Protein AF-A0A2V7T9T3-F1 (afdb_monomer)

Radius of gyration: 20.64 Å; Cα contacts (8 Å, |Δi|>4): 160; chains: 1; bounding box: 62×49×44 Å

pLDDT: mean 85.06, std 16.55, range [40.81, 98.25]

Solvent-accessible surface area (backbone atoms only — not comparable to full-atom values): 9241 Å² total; per-residue (Å²): 135,79,88,83,78,70,58,79,86,74,56,71,76,80,73,75,74,67,82,78,75,76,46,77,71,87,80,85,79,69,86,93,72,50,52,70,63,53,47,45,52,51,17,63,76,70,68,22,29,33,75,60,85,60,46,58,51,20,43,46,37,42,52,42,69,75,73,50,79,78,40,71,90,71,104,58,66,50,71,61,61,67,58,54,49,50,45,33,63,78,45,44,55,47,66,46,81,52,93,54,30,51,40,33,25,50,69,83,39,81,36,72,69,66,40,68,33,68,76,28,64,76,42,25,64,67,52,56,66,36,67,65,47,44,52,51,51,52,51,55,52,51,61,50,57,74,75,44,96,74,23,60

Nearest PDB structures (foldseek):
  3r8c-assembly1_A  TM=8.550E-01  e=1.375E-07  Mycobacteroides abscessus ATCC 19977
  4die-assembly4_B  TM=8.647E-01  e=1.956E-07  Mycobacteroides abscessus ATCC 19977
  4die-assembly6_D  TM=8.654E-01  e=2.783E-07  Mycobacteroides abscessus ATCC 19977
  4die-assembly3_A  TM=8.639E-01  e=2.624E-07  Mycobacteroides abscessus ATCC 19977
  3w8n-assembly1_A  TM=7.789E-01  e=9.562E-07  Thermus thermophilus HB8

Mean predicted aligned error: 9.25 Å

Structure (mmCIF, N/CA/C/O backbone):
data_AF-A0A2V7T9T3-F1
#
_entry.id   AF-A0A2V7T9T3-F1
#
loop_
_atom_site.group_PDB
_atom_site.id
_atom_site.type_symbol
_atom_site.label_atom_id
_atom_site.label_alt_id
_atom_site.label_comp_id
_atom_site.label_asym_id
_atom_site.label_entity_id
_atom_site.label_seq_id
_atom_site.pdbx_PDB_ins_code
_atom_site.Cartn_x
_atom_site.Cartn_y
_atom_site.Cartn_z
_atom_site.occupancy
_atom_site.B_iso_or_equiv
_atom_site.auth_seq_id
_atom_site.auth_comp_id
_atom_site.auth_asym_id
_atom_site.auth_atom_id
_atom_site.pdbx_PDB_model_num
ATOM 1 N N . MET A 1 1 ? 44.974 -34.122 4.467 1.00 43.38 1 MET A N 1
ATOM 2 C CA . MET A 1 1 ? 45.063 -34.295 2.999 1.00 43.38 1 MET A CA 1
ATOM 3 C C . MET A 1 1 ? 44.679 -32.973 2.354 1.00 43.38 1 MET A C 1
ATOM 5 O O . MET A 1 1 ? 43.668 -32.409 2.744 1.00 43.38 1 MET A O 1
ATOM 9 N N . ARG A 1 2 ? 45.553 -32.416 1.507 1.00 40.81 2 ARG A N 1
ATOM 10 C CA . ARG A 1 2 ? 45.425 -31.058 0.948 1.00 40.81 2 ARG A CA 1
ATOM 11 C C . ARG A 1 2 ? 44.413 -31.045 -0.204 1.00 40.81 2 ARG A C 1
ATOM 13 O O . ARG A 1 2 ? 44.451 -31.937 -1.042 1.00 40.81 2 ARG A O 1
ATOM 20 N N . CYS A 1 3 ? 43.559 -30.023 -0.242 1.00 45.12 3 CYS A N 1
ATOM 21 C CA . CYS A 1 3 ? 42.471 -29.823 -1.214 1.00 45.12 3 CYS A CA 1
ATOM 22 C C . CYS A 1 3 ? 42.942 -29.538 -2.663 1.00 45.12 3 CYS A C 1
ATOM 24 O O . CYS A 1 3 ? 42.121 -29.288 -3.540 1.00 45.12 3 CYS A O 1
ATOM 26 N N . ASP A 1 4 ? 44.248 -29.588 -2.937 1.00 49.69 4 ASP A N 1
ATOM 27 C CA . ASP A 1 4 ? 44.848 -29.101 -4.188 1.00 49.69 4 ASP A CA 1
ATOM 28 C C . ASP A 1 4 ? 44.964 -30.156 -5.306 1.00 49.69 4 ASP A C 1
ATOM 30 O O . ASP A 1 4 ? 45.609 -29.906 -6.321 1.00 49.69 4 ASP A O 1
ATOM 34 N N . GLN A 1 5 ? 44.337 -31.330 -5.162 1.00 53.44 5 GLN A N 1
ATOM 35 C CA . GLN A 1 5 ? 44.398 -32.414 -6.160 1.00 53.44 5 GLN A CA 1
ATOM 36 C C . GLN A 1 5 ? 43.051 -32.767 -6.816 1.00 53.44 5 GLN A C 1
ATOM 38 O O . GLN A 1 5 ? 42.825 -33.912 -7.197 1.00 53.44 5 GLN A O 1
ATOM 43 N N . LEU A 1 6 ? 42.148 -31.798 -6.990 1.00 54.31 6 LEU A N 1
ATOM 44 C CA . LEU A 1 6 ? 40.956 -31.990 -7.829 1.00 54.31 6 LEU A CA 1
ATOM 45 C C . LEU A 1 6 ? 41.202 -31.507 -9.268 1.00 54.31 6 LEU A C 1
ATOM 47 O O . LEU A 1 6 ? 41.802 -30.453 -9.494 1.00 54.31 6 LEU A O 1
ATOM 51 N N . SER A 1 7 ? 40.740 -32.307 -10.237 1.00 49.88 7 SER A N 1
ATOM 52 C CA . SER A 1 7 ? 40.976 -32.115 -11.674 1.00 49.88 7 SER A CA 1
ATOM 53 C C . SER A 1 7 ? 40.420 -30.776 -12.199 1.00 49.88 7 SER A C 1
ATOM 55 O O . SER A 1 7 ? 39.422 -30.273 -11.673 1.00 49.88 7 SER A O 1
ATOM 57 N N . PRO A 1 8 ? 40.999 -30.196 -13.272 1.00 55.25 8 PRO A N 1
ATOM 58 C CA . PRO A 1 8 ? 40.511 -28.948 -13.872 1.00 55.25 8 PRO A CA 1
ATOM 59 C C . PRO A 1 8 ? 39.057 -29.030 -14.358 1.00 55.25 8 PRO A C 1
ATOM 61 O O . PRO A 1 8 ? 38.377 -28.014 -14.427 1.00 55.25 8 PRO A O 1
ATOM 64 N N . VAL A 1 9 ? 38.572 -30.242 -14.650 1.00 58.31 9 VAL A N 1
ATOM 65 C CA . VAL A 1 9 ? 37.207 -30.524 -15.121 1.00 58.31 9 VAL A CA 1
ATOM 66 C C . VAL A 1 9 ? 36.169 -30.390 -13.996 1.00 58.31 9 VAL A C 1
ATOM 68 O O . VAL A 1 9 ? 35.006 -30.109 -14.261 1.00 58.31 9 VAL A O 1
ATOM 71 N N . LEU A 1 10 ? 36.583 -30.539 -12.731 1.00 50.88 10 LEU A N 1
ATOM 72 C CA . LEU A 1 10 ? 35.714 -30.398 -11.554 1.00 50.88 10 LEU A CA 1
ATOM 73 C C . LEU A 1 10 ? 35.723 -28.984 -10.956 1.00 50.88 10 LEU A C 1
ATOM 75 O O . LEU A 1 10 ? 34.971 -28.699 -10.021 1.00 50.88 10 LEU A O 1
ATOM 79 N N . ARG A 1 11 ? 36.538 -28.070 -11.496 1.00 53.25 11 ARG A N 1
ATOM 80 C CA . ARG A 1 11 ? 36.453 -26.651 -11.151 1.00 53.25 11 ARG A CA 1
ATOM 81 C C . ARG A 1 11 ? 35.256 -26.071 -11.894 1.00 53.25 11 ARG A C 1
ATOM 83 O O . ARG A 1 11 ? 35.367 -25.710 -13.062 1.00 53.25 11 ARG A O 1
ATOM 90 N N . ARG A 1 12 ? 34.101 -25.972 -11.223 1.00 44.31 12 ARG A N 1
ATOM 91 C CA . ARG A 1 12 ? 33.019 -25.107 -11.718 1.00 44.31 12 ARG A CA 1
ATOM 92 C C . ARG A 1 12 ? 33.645 -23.732 -11.972 1.00 44.31 12 ARG A C 1
ATOM 94 O O . ARG A 1 12 ? 34.321 -23.235 -11.065 1.00 44.31 12 ARG A O 1
ATOM 101 N N . PRO A 1 13 ? 33.475 -23.124 -13.160 1.00 44.53 13 PRO A N 1
ATOM 102 C CA . PRO A 1 13 ? 33.866 -21.738 -13.329 1.00 44.53 13 PRO A CA 1
ATOM 103 C C . PRO A 1 13 ? 33.181 -20.964 -12.210 1.00 44.53 13 PRO A C 1
ATOM 105 O O . PRO A 1 13 ? 31.980 -21.140 -11.984 1.00 44.53 13 PRO A O 1
ATOM 108 N N . ALA A 1 14 ? 33.955 -20.184 -11.456 1.00 53.53 14 ALA A N 1
ATOM 109 C CA . ALA A 1 14 ? 33.382 -19.231 -10.530 1.00 53.53 14 ALA A CA 1
ATOM 110 C C . ALA A 1 14 ? 32.477 -18.340 -11.377 1.00 53.53 14 ALA A C 1
ATOM 112 O O . ALA A 1 14 ? 32.958 -17.504 -12.141 1.00 53.53 14 ALA A O 1
ATOM 113 N N . THR A 1 15 ? 31.167 -18.572 -11.312 1.00 47.62 15 THR A N 1
ATOM 114 C CA . THR A 1 15 ? 30.192 -17.607 -11.784 1.00 47.62 15 THR A CA 1
ATOM 115 C C . THR A 1 15 ? 30.516 -16.345 -11.014 1.00 47.62 15 THR A C 1
ATOM 117 O O . THR A 1 15 ? 30.283 -16.281 -9.807 1.00 47.62 15 THR A O 1
ATOM 120 N N . HIS A 1 16 ? 31.110 -15.365 -11.693 1.00 51.16 16 HIS A N 1
ATOM 121 C CA . HIS A 1 16 ? 30.978 -13.988 -11.268 1.00 51.16 16 HIS A CA 1
ATOM 122 C C . HIS A 1 16 ? 29.471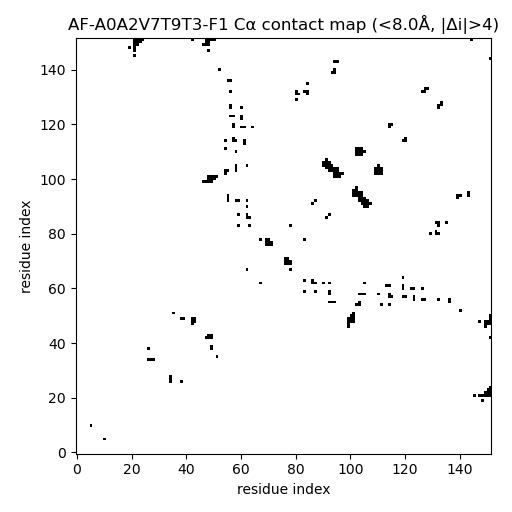 -13.762 -11.211 1.00 51.16 16 HIS A C 1
ATOM 124 O O . HIS A 1 16 ? 28.824 -13.584 -12.243 1.00 51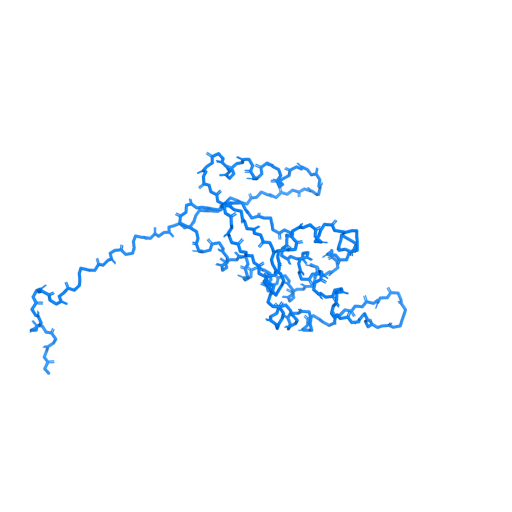.16 16 HIS A O 1
ATOM 130 N N . ALA A 1 17 ? 28.898 -13.851 -10.012 1.00 52.69 17 ALA A N 1
ATOM 131 C CA . ALA A 1 17 ? 27.669 -13.156 -9.715 1.00 52.69 17 ALA A CA 1
ATOM 132 C C . ALA A 1 17 ? 28.030 -11.691 -9.948 1.00 52.69 17 ALA A C 1
ATOM 134 O O . ALA A 1 17 ? 28.627 -11.049 -9.087 1.00 52.69 17 ALA A O 1
ATOM 135 N N . GLY A 1 18 ? 27.835 -11.210 -11.180 1.00 45.47 18 GLY A N 1
ATOM 136 C CA . GLY A 1 18 ? 27.972 -9.796 -11.468 1.00 45.47 18 GLY A CA 1
ATOM 137 C C . GLY A 1 18 ? 27.121 -9.092 -10.428 1.00 45.47 18 GLY A C 1
ATOM 138 O O . GLY A 1 18 ? 25.968 -9.479 -10.253 1.00 45.47 18 GLY A O 1
ATOM 139 N N . ASN A 1 19 ? 27.712 -8.162 -9.677 1.00 52.53 19 ASN A N 1
ATOM 140 C CA . ASN A 1 19 ? 26.976 -7.365 -8.706 1.00 52.53 19 ASN A CA 1
ATOM 141 C C . ASN A 1 19 ? 25.764 -6.778 -9.431 1.00 52.53 19 ASN A C 1
ATOM 143 O O . ASN A 1 19 ? 25.904 -5.845 -10.224 1.00 52.53 19 ASN A O 1
ATOM 147 N N . VAL A 1 20 ? 24.584 -7.359 -9.209 1.00 56.34 20 VAL A N 1
ATOM 148 C CA . VAL A 1 20 ? 23.332 -6.783 -9.678 1.00 56.34 20 VAL A CA 1
ATOM 149 C C . VAL A 1 20 ? 23.109 -5.597 -8.761 1.00 56.34 20 VAL A C 1
ATOM 151 O O . VAL A 1 20 ? 22.563 -5.719 -7.669 1.00 56.34 20 VAL A O 1
ATOM 154 N N . THR A 1 21 ? 23.634 -4.444 -9.161 1.00 68.69 21 THR A N 1
ATOM 155 C CA . THR A 1 21 ? 23.355 -3.194 -8.469 1.00 68.69 21 THR A CA 1
ATOM 156 C C . THR A 1 21 ? 21.897 -2.858 -8.752 1.00 68.69 21 THR A C 1
ATOM 158 O O . THR A 1 21 ? 21.585 -2.308 -9.810 1.00 68.69 21 THR A O 1
ATOM 161 N N . LEU A 1 22 ? 20.999 -3.231 -7.836 1.00 79.38 22 LEU A N 1
ATOM 162 C CA . LEU A 1 22 ? 19.599 -2.824 -7.893 1.00 79.38 22 LEU A CA 1
ATOM 163 C C . LEU A 1 22 ? 19.541 -1.292 -7.966 1.00 79.38 22 LEU A C 1
ATOM 165 O O . LEU A 1 22 ? 20.117 -0.598 -7.127 1.00 79.38 22 LEU A O 1
ATOM 169 N N . ARG A 1 23 ? 18.859 -0.766 -8.984 1.00 89.88 23 ARG A N 1
ATOM 170 C CA . ARG A 1 23 ? 18.622 0.672 -9.150 1.00 89.88 23 ARG A CA 1
ATOM 171 C C . ARG A 1 23 ? 17.188 0.973 -8.741 1.00 89.88 23 ARG A C 1
ATOM 173 O O . ARG A 1 23 ? 16.285 0.295 -9.219 1.00 89.88 23 ARG A O 1
ATOM 180 N N . VAL A 1 24 ? 17.008 1.967 -7.872 1.00 91.12 24 VAL A N 1
ATOM 181 C CA . VAL A 1 24 ? 15.698 2.366 -7.342 1.00 91.12 24 VAL A CA 1
ATOM 182 C C . VAL A 1 24 ? 15.478 3.859 -7.563 1.00 91.12 24 VAL A C 1
ATOM 184 O O . VAL A 1 24 ? 16.333 4.661 -7.183 1.00 91.12 24 VAL A O 1
ATOM 187 N N . ILE A 1 25 ? 14.336 4.236 -8.142 1.00 92.50 25 ILE A N 1
ATOM 188 C CA . ILE A 1 25 ? 13.873 5.630 -8.217 1.00 92.50 25 ILE A CA 1
ATOM 189 C C . ILE A 1 25 ? 12.647 5.801 -7.311 1.00 92.50 25 ILE A C 1
ATOM 191 O O . ILE A 1 25 ? 11.561 5.307 -7.600 1.00 92.50 25 ILE A O 1
ATOM 195 N N . ALA A 1 26 ? 12.803 6.558 -6.223 1.00 92.06 26 ALA A N 1
ATOM 196 C CA . ALA A 1 26 ? 11.687 6.965 -5.370 1.00 92.06 26 ALA A CA 1
ATOM 197 C C . ALA A 1 26 ? 11.069 8.285 -5.870 1.00 92.06 26 ALA A C 1
ATOM 199 O O . ALA A 1 26 ? 11.789 9.231 -6.192 1.00 92.06 26 ALA A O 1
ATOM 200 N N . ILE A 1 27 ? 9.733 8.352 -5.928 1.00 90.88 27 ILE A N 1
ATOM 201 C CA . ILE A 1 27 ? 8.973 9.547 -6.330 1.00 90.88 27 ILE A CA 1
ATOM 202 C C . ILE A 1 27 ? 7.979 9.901 -5.219 1.00 90.88 27 ILE A C 1
ATOM 204 O O . ILE A 1 27 ? 6.911 9.294 -5.109 1.00 90.88 27 ILE A O 1
ATOM 208 N N . ASP A 1 28 ? 8.313 10.926 -4.434 1.00 87.94 28 ASP A N 1
ATOM 209 C CA . ASP A 1 28 ? 7.536 11.387 -3.279 1.00 87.94 28 ASP A CA 1
ATOM 210 C C . ASP A 1 28 ? 6.859 12.747 -3.510 1.00 87.94 28 ASP A C 1
ATOM 212 O O . ASP A 1 28 ? 7.236 13.531 -4.379 1.00 87.94 28 ASP A O 1
ATOM 216 N N . GLY A 1 29 ? 5.800 13.021 -2.744 1.00 85.81 29 GLY A N 1
ATOM 217 C CA . GLY A 1 29 ? 5.009 14.255 -2.835 1.00 85.81 29 GLY A CA 1
ATOM 218 C C . GLY A 1 29 ? 3.561 14.077 -2.352 1.00 85.81 29 GLY A C 1
ATOM 219 O O . GLY A 1 29 ? 3.145 12.957 -2.042 1.00 85.81 29 GLY A O 1
ATOM 220 N N . PRO A 1 30 ? 2.756 15.151 -2.296 1.00 83.12 30 PRO A N 1
ATOM 221 C CA . PRO A 1 30 ? 1.426 15.137 -1.677 1.00 83.12 30 PRO A CA 1
ATOM 222 C C . PRO A 1 30 ? 0.433 14.206 -2.388 1.00 83.12 30 PRO A C 1
ATOM 224 O O . PRO A 1 30 ? 0.633 13.812 -3.539 1.00 83.12 30 PRO A O 1
ATOM 227 N N . ALA A 1 31 ? -0.645 13.813 -1.706 1.00 78.06 31 ALA A N 1
ATOM 228 C CA . ALA A 1 31 ? -1.706 13.010 -2.317 1.00 78.06 31 ALA A CA 1
ATOM 229 C C . ALA A 1 31 ? -2.275 13.699 -3.576 1.00 78.06 31 ALA A C 1
ATOM 231 O O . ALA A 1 31 ? -2.272 14.921 -3.675 1.00 78.06 31 ALA A O 1
ATOM 232 N N . ALA A 1 32 ? -2.729 12.903 -4.550 1.00 77.00 32 ALA A N 1
ATOM 233 C CA . ALA A 1 32 ? -3.300 13.374 -5.820 1.00 77.00 32 ALA A CA 1
ATOM 234 C C . ALA A 1 32 ? -2.387 14.238 -6.726 1.00 77.00 32 ALA A C 1
ATOM 236 O O . ALA A 1 32 ? -2.851 14.740 -7.742 1.00 77.00 32 ALA A O 1
ATOM 237 N N . SER A 1 33 ? -1.077 14.338 -6.463 1.00 87.00 33 SER A N 1
ATOM 238 C CA . SER A 1 33 ? -0.137 15.081 -7.329 1.00 87.00 33 SER A CA 1
ATOM 239 C C . SER A 1 33 ? 0.310 14.345 -8.606 1.00 87.00 33 SER A C 1
ATOM 241 O O . SER A 1 33 ? 1.245 14.776 -9.273 1.00 87.00 33 SER A O 1
ATOM 243 N N . GLY A 1 34 ? -0.304 13.203 -8.939 1.00 87.44 34 GLY A N 1
ATOM 244 C CA . GLY A 1 34 ? 0.014 12.429 -10.150 1.00 87.44 34 GLY A CA 1
ATOM 245 C C . GLY A 1 34 ? 1.227 11.490 -10.060 1.00 87.44 34 GLY A C 1
ATOM 246 O O . GLY A 1 34 ? 1.579 10.872 -11.059 1.00 87.44 34 GLY A O 1
ATOM 247 N N . LYS A 1 35 ? 1.848 11.319 -8.883 1.00 90.31 35 LYS A N 1
ATOM 248 C CA . LYS A 1 35 ? 3.086 10.523 -8.705 1.00 90.31 35 LYS A CA 1
ATOM 249 C C . LYS A 1 35 ? 3.027 9.111 -9.264 1.00 90.31 35 LYS A C 1
ATOM 251 O O . LYS A 1 35 ? 3.939 8.733 -9.978 1.00 90.31 35 LYS A O 1
ATOM 256 N N . SER A 1 36 ? 1.980 8.345 -8.950 1.00 86.88 36 SER A N 1
ATOM 257 C CA 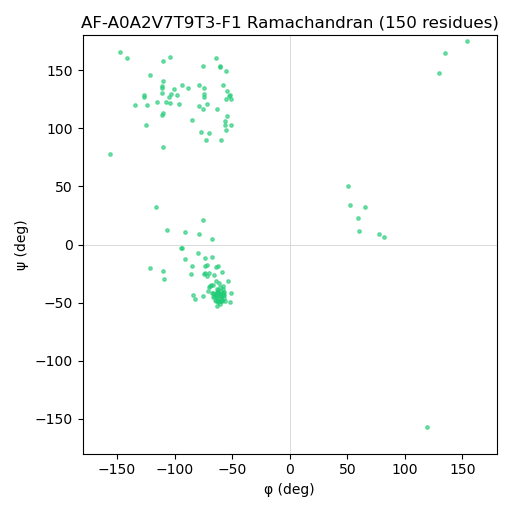. SER A 1 36 ? 1.863 6.960 -9.430 1.00 86.88 36 SER A CA 1
ATOM 258 C C . SER A 1 36 ? 1.777 6.917 -10.959 1.00 86.88 36 SER A C 1
ATOM 260 O O . SER A 1 36 ? 2.481 6.130 -11.585 1.00 86.88 36 SER A O 1
ATOM 262 N N . SER A 1 37 ? 1.026 7.838 -11.572 1.00 90.56 37 SER A N 1
ATOM 263 C CA . SER A 1 37 ? 0.964 7.967 -13.031 1.00 90.56 37 SER A CA 1
ATOM 264 C C . SER A 1 37 ? 2.330 8.312 -13.632 1.00 90.56 37 SER A C 1
ATOM 266 O O . SER A 1 37 ? 2.777 7.644 -14.562 1.00 90.56 37 SER A O 1
ATOM 268 N N . THR A 1 38 ? 3.027 9.311 -13.082 1.00 94.00 38 THR A N 1
ATOM 269 C CA . THR A 1 38 ? 4.370 9.702 -13.542 1.00 94.00 38 THR A CA 1
ATOM 270 C C . THR A 1 38 ? 5.384 8.575 -13.352 1.00 94.00 38 THR A C 1
ATOM 272 O O . THR A 1 38 ? 6.127 8.262 -14.277 1.00 94.00 38 THR A O 1
ATOM 275 N N . ALA A 1 39 ? 5.387 7.924 -12.189 1.00 93.19 39 ALA A N 1
ATOM 276 C CA . ALA A 1 39 ? 6.261 6.801 -11.870 1.00 93.19 39 ALA A CA 1
ATOM 277 C C . ALA A 1 39 ? 6.048 5.629 -12.834 1.00 93.19 39 ALA A C 1
ATOM 279 O O . ALA A 1 39 ? 7.015 5.099 -13.372 1.00 93.19 39 ALA A O 1
ATOM 280 N N . GLY A 1 40 ? 4.791 5.282 -13.129 1.00 92.50 40 GLY A N 1
ATOM 281 C CA . GLY A 1 40 ? 4.467 4.243 -14.103 1.00 92.50 40 GLY A CA 1
ATOM 282 C C . GLY A 1 40 ? 4.952 4.576 -15.518 1.00 92.50 40 GLY A C 1
ATOM 283 O O . GLY A 1 40 ? 5.455 3.699 -16.218 1.00 92.50 40 GLY A O 1
ATOM 284 N N . LEU A 1 41 ? 4.853 5.841 -15.946 1.00 94.31 41 LEU A N 1
ATOM 285 C CA . LEU A 1 41 ? 5.371 6.281 -17.248 1.00 94.31 41 LEU A CA 1
ATOM 286 C C . LEU A 1 41 ? 6.904 6.234 -17.313 1.00 94.31 41 LEU A C 1
ATOM 288 O O . LEU A 1 41 ? 7.455 5.790 -18.321 1.00 94.31 41 LEU A O 1
ATOM 292 N N . VAL A 1 42 ? 7.587 6.664 -16.248 1.00 95.00 42 VAL A N 1
ATOM 293 C CA . VAL A 1 42 ? 9.053 6.599 -16.143 1.00 95.00 42 VAL A CA 1
ATOM 294 C C . VAL A 1 42 ? 9.526 5.146 -16.183 1.00 95.00 42 VAL A C 1
ATOM 296 O O . VAL A 1 42 ? 10.370 4.817 -17.015 1.00 95.00 42 VAL A O 1
ATOM 299 N N . ALA A 1 43 ? 8.927 4.270 -15.372 1.00 94.25 43 ALA A N 1
ATOM 300 C CA . ALA A 1 43 ? 9.248 2.845 -15.327 1.00 94.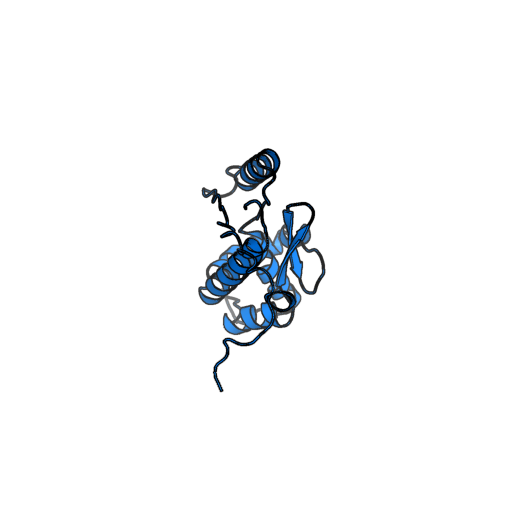25 43 ALA A CA 1
ATOM 301 C C . ALA A 1 43 ? 9.098 2.187 -16.709 1.00 94.25 43 ALA A C 1
ATOM 303 O O . ALA A 1 43 ? 10.046 1.588 -17.221 1.00 94.25 43 ALA A O 1
ATOM 304 N N . ARG A 1 44 ? 7.965 2.421 -17.393 1.00 93.06 44 ARG A N 1
ATOM 305 C CA . ARG A 1 44 ? 7.735 1.934 -18.767 1.00 93.06 44 ARG A CA 1
ATOM 306 C C . ARG A 1 44 ? 8.790 2.417 -19.756 1.00 93.06 44 ARG A C 1
ATOM 308 O O . ARG A 1 44 ? 9.223 1.650 -20.609 1.00 93.06 44 ARG A O 1
ATOM 315 N N . ARG A 1 45 ? 9.202 3.685 -19.666 1.00 94.62 45 ARG A N 1
ATOM 316 C CA . ARG A 1 45 ? 10.195 4.266 -20.581 1.00 94.62 45 ARG A CA 1
ATOM 317 C C . ARG A 1 45 ? 11.608 3.728 -20.332 1.00 94.62 45 ARG A C 1
ATOM 319 O O . ARG A 1 45 ? 12.405 3.704 -21.264 1.00 94.62 45 ARG A O 1
ATOM 326 N N . LEU A 1 46 ? 11.901 3.299 -19.105 1.00 92.94 46 LEU A N 1
ATOM 327 C CA . LEU A 1 46 ? 13.176 2.695 -18.711 1.00 92.94 46 LEU A CA 1
ATOM 328 C C . LEU A 1 46 ? 13.198 1.161 -18.853 1.00 92.94 46 LEU A C 1
ATOM 330 O O . LEU A 1 46 ? 14.273 0.567 -18.784 1.00 92.94 46 LEU A O 1
ATOM 334 N N . GLY A 1 47 ? 12.042 0.514 -19.049 1.00 91.38 47 GLY A N 1
ATOM 335 C CA . GLY A 1 47 ? 11.918 -0.947 -18.976 1.00 91.38 47 GLY A CA 1
ATOM 336 C C . GLY A 1 47 ? 12.186 -1.485 -17.564 1.00 91.38 47 GLY A C 1
ATOM 337 O O . GLY A 1 47 ? 12.797 -2.546 -17.414 1.00 91.38 47 GLY A O 1
ATOM 338 N N . TRP A 1 48 ? 11.828 -0.691 -16.552 1.00 94.19 48 TRP A N 1
ATOM 339 C CA . TRP A 1 48 ? 11.943 -0.997 -15.124 1.00 94.19 48 TRP A CA 1
ATOM 340 C C . TRP A 1 48 ? 10.569 -1.348 -14.567 1.00 94.19 48 TRP A C 1
ATOM 342 O O . TRP A 1 48 ? 9.552 -0.983 -15.167 1.00 94.19 48 TRP A O 1
ATOM 352 N N . ALA A 1 49 ? 10.533 -2.006 -13.409 1.00 93.50 49 ALA A N 1
ATOM 353 C CA . ALA A 1 49 ? 9.255 -2.262 -12.770 1.00 93.50 49 ALA A CA 1
ATOM 354 C C . ALA A 1 49 ? 8.669 -1.030 -12.100 1.00 93.50 49 ALA A C 1
ATOM 356 O O . ALA A 1 49 ? 9.382 -0.146 -11.646 1.00 93.50 49 ALA A O 1
ATOM 357 N N . HIS A 1 50 ? 7.345 -1.009 -11.990 1.00 93.50 50 HIS A N 1
ATOM 358 C CA . HIS A 1 50 ? 6.630 -0.019 -11.202 1.00 93.50 50 HIS A CA 1
ATOM 359 C C . HIS A 1 50 ? 6.112 -0.628 -9.895 1.00 93.50 50 HIS A C 1
ATOM 361 O O . HIS A 1 50 ? 5.385 -1.626 -9.909 1.00 93.50 50 HIS A O 1
ATOM 367 N N . LEU A 1 51 ? 6.438 0.015 -8.770 1.00 93.00 51 LEU A N 1
ATOM 368 C CA . LEU A 1 51 ? 5.903 -0.298 -7.446 1.00 93.00 51 LEU A CA 1
ATOM 369 C C . LEU A 1 51 ? 5.062 0.877 -6.921 1.00 93.00 51 LEU A C 1
ATOM 371 O O . LEU A 1 51 ? 5.559 1.993 -6.774 1.00 93.00 51 LEU A O 1
ATOM 375 N N . ASP A 1 52 ? 3.795 0.619 -6.591 1.00 92.12 52 ASP A N 1
ATOM 376 C CA . ASP A 1 52 ? 2.965 1.543 -5.808 1.00 92.12 52 ASP A CA 1
ATOM 377 C C . ASP A 1 52 ? 3.224 1.308 -4.313 1.00 92.12 52 ASP A C 1
ATOM 379 O O . ASP A 1 52 ? 2.795 0.303 -3.739 1.00 92.12 52 ASP A O 1
ATOM 383 N N . SER A 1 53 ? 3.926 2.242 -3.667 1.00 86.88 53 SER A N 1
ATOM 384 C CA . SER A 1 53 ? 4.318 2.113 -2.259 1.00 86.88 53 SER A CA 1
ATOM 385 C C . SER A 1 53 ? 3.123 2.084 -1.300 1.00 86.88 53 SER A C 1
ATOM 387 O O . SER A 1 53 ? 3.246 1.580 -0.181 1.00 86.88 53 SER A O 1
ATOM 389 N N . GLY A 1 54 ? 1.951 2.564 -1.732 1.00 93.12 54 GLY A N 1
ATOM 390 C CA . GLY A 1 54 ? 0.711 2.513 -0.963 1.00 93.12 54 GLY A CA 1
ATOM 391 C C . GLY A 1 54 ? -0.062 1.201 -1.111 1.00 93.12 54 GLY A C 1
ATOM 392 O O . GLY A 1 54 ? -0.904 0.902 -0.261 1.00 93.12 54 GLY A O 1
ATOM 393 N N . ALA A 1 55 ? 0.206 0.405 -2.151 1.00 95.31 55 ALA A N 1
ATOM 394 C CA . ALA A 1 55 ? -0.582 -0.788 -2.455 1.00 95.31 55 ALA A CA 1
ATOM 395 C C . ALA A 1 55 ? -0.520 -1.829 -1.331 1.00 95.31 55 ALA A C 1
ATOM 397 O O . ALA A 1 55 ? -1.553 -2.382 -0.956 1.00 95.31 55 ALA A O 1
ATOM 398 N N . LEU A 1 56 ? 0.661 -2.043 -0.740 1.00 96.75 56 LEU A N 1
ATOM 399 C CA . LEU A 1 56 ? 0.825 -3.045 0.312 1.00 96.75 56 LEU A CA 1
ATOM 400 C C . LEU A 1 56 ? 0.142 -2.633 1.626 1.00 96.75 56 LEU A C 1
ATOM 402 O O . LEU A 1 56 ? -0.549 -3.446 2.231 1.00 96.75 56 LEU A O 1
ATOM 406 N N . TYR A 1 57 ? 0.221 -1.354 2.016 1.00 97.38 57 TYR A N 1
ATOM 407 C CA . TYR A 1 57 ? -0.547 -0.833 3.157 1.00 97.38 57 TYR A CA 1
ATOM 408 C C . TYR A 1 57 ? -2.052 -1.023 2.968 1.00 97.38 57 TYR A C 1
ATOM 410 O O . TYR A 1 57 ? -2.763 -1.416 3.896 1.00 97.38 57 TYR A O 1
ATOM 418 N N . ARG A 1 58 ? -2.554 -0.755 1.758 1.00 97.88 58 ARG A N 1
ATOM 419 C CA . ARG A 1 58 ? -3.972 -0.934 1.437 1.00 97.88 58 ARG A CA 1
ATOM 420 C C . ARG A 1 58 ? -4.373 -2.409 1.415 1.00 97.88 58 ARG A C 1
ATOM 422 O O . ARG A 1 58 ? -5.479 -2.716 1.844 1.00 97.88 58 ARG A O 1
ATOM 429 N N . ALA A 1 59 ? -3.495 -3.308 0.970 1.00 98.25 59 ALA A N 1
ATOM 430 C CA . ALA A 1 59 ? -3.728 -4.751 1.007 1.00 98.25 59 ALA A CA 1
ATOM 431 C C . ALA A 1 59 ? -3.800 -5.285 2.448 1.00 98.25 59 ALA A C 1
ATOM 433 O O . ALA A 1 59 ? -4.741 -5.999 2.779 1.00 98.25 59 ALA A O 1
ATOM 434 N N . VAL A 1 60 ? -2.891 -4.853 3.334 1.00 97.94 60 VAL A N 1
ATOM 435 C CA . VAL A 1 60 ? -2.969 -5.158 4.777 1.00 97.94 60 VAL A CA 1
ATOM 436 C C . VAL A 1 60 ? -4.268 -4.615 5.374 1.00 97.94 60 VAL A C 1
ATOM 438 O O . VAL A 1 60 ? -4.971 -5.322 6.088 1.00 97.94 60 VAL A O 1
ATOM 441 N N . THR A 1 61 ? -4.633 -3.375 5.037 1.00 97.44 61 THR A N 1
ATOM 442 C CA . THR A 1 61 ? -5.888 -2.757 5.499 1.00 97.44 61 THR A CA 1
ATOM 443 C C . THR A 1 61 ? -7.110 -3.554 5.038 1.00 97.44 61 THR A C 1
ATOM 445 O O . THR A 1 61 ? -8.026 -3.777 5.822 1.00 97.44 61 THR A O 1
ATOM 448 N N . LEU A 1 62 ? -7.126 -4.003 3.781 1.00 98.00 62 LEU A N 1
ATOM 449 C CA . LEU A 1 62 ? -8.188 -4.844 3.234 1.00 98.00 62 LEU A CA 1
ATOM 450 C C . LEU A 1 62 ? -8.293 -6.170 4.000 1.00 98.00 62 LEU A C 1
ATOM 452 O O . LEU A 1 62 ? -9.380 -6.516 4.452 1.00 98.00 62 LEU A O 1
ATOM 456 N N . ALA A 1 63 ? -7.165 -6.859 4.208 1.00 97.31 63 ALA A N 1
ATOM 457 C CA . ALA A 1 63 ? -7.119 -8.111 4.960 1.00 97.31 63 ALA A CA 1
ATOM 458 C C . ALA A 1 63 ? -7.671 -7.937 6.383 1.00 97.31 63 ALA A C 1
ATOM 460 O O . ALA A 1 63 ? -8.512 -8.724 6.816 1.00 97.31 63 ALA A O 1
ATOM 461 N N . VAL A 1 64 ? -7.264 -6.872 7.080 1.00 96.00 64 VAL A N 1
ATOM 462 C CA . VAL A 1 64 ? -7.767 -6.524 8.416 1.00 96.00 64 VAL A CA 1
ATOM 463 C C . VAL A 1 64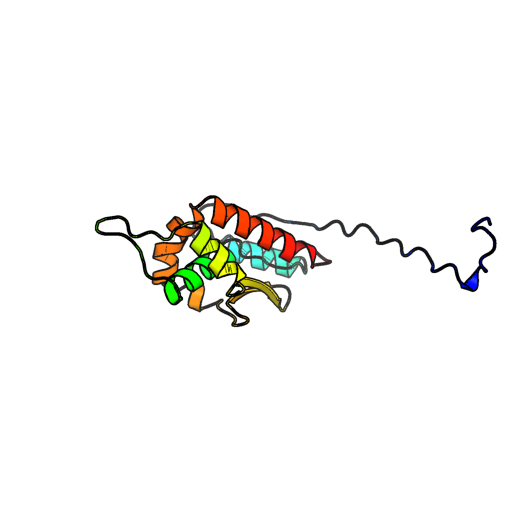 ? -9.277 -6.300 8.408 1.00 96.00 64 VAL A C 1
ATOM 465 O O . VAL A 1 64 ? -9.973 -6.882 9.235 1.00 96.00 64 VAL A O 1
ATOM 468 N N . LEU A 1 65 ? -9.793 -5.506 7.466 1.00 94.56 65 LEU A N 1
ATOM 469 C CA . LEU A 1 65 ? -11.226 -5.210 7.371 1.00 94.56 65 LEU A CA 1
ATOM 470 C C . LEU A 1 65 ? -12.079 -6.445 7.065 1.00 94.56 65 LEU A C 1
ATOM 472 O O . LEU A 1 65 ? -13.233 -6.495 7.482 1.00 94.56 65 LEU A O 1
ATOM 476 N N . ASP A 1 66 ? -11.533 -7.413 6.329 1.00 95.31 66 ASP A N 1
ATOM 477 C CA . ASP A 1 66 ? -12.255 -8.628 5.940 1.00 95.31 66 ASP A CA 1
ATOM 478 C C . ASP A 1 66 ? -12.197 -9.737 6.996 1.00 95.31 66 ASP A C 1
ATOM 480 O O . ASP A 1 66 ? -13.098 -10.572 7.044 1.00 95.31 66 ASP A O 1
ATOM 484 N N . ASN A 1 67 ? -11.171 -9.750 7.854 1.00 94.25 67 ASN A N 1
ATOM 485 C CA . ASN A 1 67 ? -10.904 -10.891 8.737 1.00 94.25 67 ASN A CA 1
ATOM 486 C C . ASN A 1 67 ? -10.906 -10.550 10.231 1.00 94.25 67 ASN A C 1
ATOM 488 O O . ASN A 1 67 ? -11.076 -11.450 11.054 1.00 94.25 67 ASN A O 1
ATOM 492 N N . LEU A 1 68 ? -10.735 -9.280 10.615 1.00 90.38 68 LEU A N 1
ATOM 493 C CA . LEU A 1 68 ? -10.707 -8.873 12.018 1.00 90.38 68 LEU A CA 1
ATOM 494 C C . LEU A 1 68 ? -11.932 -8.046 12.381 1.00 90.38 68 LEU A C 1
ATOM 496 O O . LEU A 1 68 ? -12.280 -7.066 11.726 1.00 90.38 68 LEU A O 1
ATOM 500 N N . ARG A 1 69 ? -12.535 -8.378 13.522 1.00 85.06 69 ARG A N 1
ATOM 501 C CA . ARG A 1 69 ? -13.522 -7.500 14.149 1.00 85.06 69 ARG A CA 1
ATOM 502 C C . ARG A 1 69 ? -12.809 -6.326 14.803 1.00 85.06 69 ARG A C 1
ATOM 504 O O . ARG A 1 69 ? -11.814 -6.515 15.500 1.00 85.06 69 ARG A O 1
ATOM 511 N N . GLU A 1 70 ? -13.336 -5.131 14.578 1.00 80.75 70 GLU A N 1
ATOM 512 C CA . GLU A 1 70 ? -12.903 -3.938 15.298 1.00 80.75 70 GLU A CA 1
ATOM 513 C C . GLU A 1 70 ? -13.087 -4.137 16.814 1.00 80.75 70 GLU A C 1
ATOM 515 O O . GLU A 1 70 ? -14.108 -4.670 17.255 1.00 80.75 70 GLU A O 1
ATOM 520 N N . GLN A 1 71 ? -12.101 -3.722 17.614 1.00 76.44 71 GLN A N 1
ATOM 521 C CA . GLN A 1 71 ? -12.160 -3.791 19.077 1.00 76.44 71 GLN A CA 1
ATOM 522 C C . GLN A 1 71 ? -12.285 -2.384 19.670 1.00 76.44 71 GLN A C 1
ATOM 524 O O . GLN A 1 71 ? -11.631 -1.453 19.200 1.00 76.44 71 GLN A O 1
ATOM 529 N N . GLY A 1 72 ? -13.103 -2.241 20.719 1.00 65.25 72 GLY A N 1
ATOM 530 C CA . GLY A 1 72 ? -13.267 -1.000 21.484 1.00 65.25 72 GLY A CA 1
ATOM 531 C C . GLY A 1 72 ? -14.727 -0.574 21.666 1.00 65.25 72 GLY A C 1
ATOM 532 O O . GLY A 1 72 ? -15.571 -0.811 20.807 1.00 65.25 72 GLY A O 1
ATOM 533 N N . ALA A 1 73 ? -15.021 0.069 22.799 1.00 45.28 73 ALA A N 1
ATOM 534 C CA . ALA A 1 73 ? -16.287 0.751 23.060 1.00 45.28 73 ALA A CA 1
ATOM 535 C C . ALA A 1 73 ? -16.027 2.269 23.075 1.00 45.28 73 ALA A C 1
ATOM 537 O O . ALA A 1 73 ? -15.311 2.754 23.948 1.00 45.28 73 ALA A O 1
ATOM 538 N N . GLY A 1 74 ? -16.566 3.017 22.104 1.00 60.97 74 GLY A N 1
ATOM 539 C CA . GLY A 1 74 ? -16.413 4.479 22.007 1.00 60.97 74 GLY A CA 1
ATOM 540 C C . GLY A 1 74 ? -15.719 4.968 20.726 1.00 60.97 74 GLY A C 1
ATOM 541 O O . GLY A 1 74 ? -15.721 4.283 19.709 1.00 60.97 74 GLY A O 1
ATOM 542 N N . SER A 1 75 ? -15.134 6.173 20.763 1.00 43.84 75 SER A N 1
ATOM 543 C CA . SER A 1 75 ? -14.614 6.920 19.596 1.00 43.84 75 SER A CA 1
ATOM 544 C C . SER A 1 75 ? -13.284 6.412 19.014 1.00 43.84 75 SER A C 1
ATOM 546 O O . SER A 1 75 ? -12.564 7.172 18.369 1.00 43.84 75 SER A O 1
ATOM 548 N N . GLY A 1 76 ? -12.917 5.159 19.265 1.00 56.94 76 GLY A N 1
ATOM 549 C CA . GLY A 1 76 ? -11.635 4.608 18.845 1.00 56.94 76 GLY A CA 1
ATOM 550 C C . GLY A 1 76 ? -11.704 3.100 18.729 1.00 56.94 76 GLY A C 1
ATOM 551 O O . GLY A 1 76 ? -11.234 2.394 19.616 1.00 56.94 76 GLY A O 1
ATOM 552 N N . THR A 1 77 ? -12.296 2.606 17.644 1.00 60.56 77 THR A N 1
ATOM 553 C CA . THR A 1 77 ? -12.085 1.219 17.242 1.00 60.56 77 THR A CA 1
ATOM 554 C C . THR A 1 77 ? -10.696 1.063 16.634 1.00 60.56 77 THR A C 1
ATOM 556 O O . THR A 1 77 ? -10.318 1.806 15.725 1.00 60.56 77 THR A O 1
ATOM 559 N N . SER A 1 78 ? -9.925 0.109 17.153 1.00 80.38 78 SER A N 1
ATOM 560 C CA . SER A 1 78 ? -8.566 -0.191 16.696 1.00 80.38 78 SER A CA 1
ATOM 561 C C . SER A 1 78 ? -8.315 -1.699 16.710 1.00 80.38 78 SER A C 1
ATOM 563 O O . SER A 1 78 ? -9.019 -2.452 17.385 1.00 80.38 78 SER A O 1
ATOM 565 N N . TRP A 1 79 ? -7.301 -2.136 15.968 1.00 87.56 79 TRP A N 1
ATOM 566 C CA . TRP A 1 79 ? -6.793 -3.505 16.004 1.00 87.56 79 TRP A CA 1
ATOM 567 C C . TRP A 1 79 ? -5.396 -3.496 16.636 1.00 87.56 79 TRP A C 1
ATOM 569 O O . TRP A 1 79 ? -4.592 -2.624 16.294 1.00 87.56 79 TRP A O 1
ATOM 579 N N . PRO A 1 80 ? -5.073 -4.441 17.537 1.00 91.19 80 PRO A N 1
ATOM 580 C CA . PRO A 1 80 ? -3.725 -4.567 18.079 1.00 91.19 80 PRO A CA 1
ATOM 581 C C . PRO A 1 80 ? -2.685 -4.700 16.948 1.00 91.19 80 PRO A C 1
ATOM 583 O O . PRO A 1 80 ? -2.879 -5.537 16.060 1.00 91.19 80 PRO A O 1
ATOM 586 N N . PRO A 1 81 ? -1.571 -3.939 16.968 1.00 93.44 81 PRO A N 1
ATOM 587 C CA . PRO A 1 81 ? -0.551 -3.979 15.915 1.00 93.44 81 PRO A CA 1
ATOM 588 C C . PRO A 1 81 ? -0.053 -5.389 15.583 1.00 93.44 81 PRO A C 1
ATOM 590 O O . PRO A 1 81 ? 0.081 -5.753 14.417 1.00 93.44 81 PRO A O 1
ATOM 593 N N . GLN A 1 82 ? 0.155 -6.210 16.612 1.00 93.88 82 GLN A N 1
ATOM 594 C CA . GLN A 1 82 ? 0.644 -7.582 16.480 1.00 93.88 82 GLN A CA 1
ATOM 595 C C . GLN A 1 82 ? -0.373 -8.479 15.768 1.00 93.88 82 GLN A C 1
ATOM 597 O O . GLN A 1 82 ? 0.017 -9.342 14.993 1.00 93.88 82 GLN A O 1
ATOM 602 N N . GLN A 1 83 ? -1.673 -8.246 15.979 1.00 94.88 83 GLN A N 1
ATOM 603 C CA . GLN A 1 83 ? -2.730 -8.998 15.303 1.00 94.88 83 GLN A CA 1
ATOM 604 C C . GLN A 1 83 ? -2.803 -8.647 13.813 1.00 94.88 83 GLN A C 1
ATOM 606 O O . GLN A 1 83 ? -3.051 -9.524 12.992 1.00 94.88 83 GLN A O 1
ATOM 611 N N . ILE A 1 84 ? -2.565 -7.379 13.460 1.00 95.69 84 ILE A N 1
ATOM 612 C CA . ILE A 1 84 ? -2.513 -6.941 12.060 1.00 95.69 84 ILE A CA 1
ATOM 613 C C . ILE A 1 84 ? -1.345 -7.615 11.333 1.00 95.69 84 ILE A C 1
ATOM 615 O O . ILE A 1 84 ? -1.533 -8.149 10.242 1.00 95.69 84 ILE A O 1
ATOM 619 N N . VAL A 1 85 ? -0.149 -7.586 11.931 1.00 96.31 85 VAL A N 1
ATOM 620 C CA . VAL A 1 85 ? 1.054 -8.180 11.328 1.00 96.31 85 VAL A CA 1
ATOM 621 C C . VAL A 1 85 ? 0.914 -9.696 11.214 1.00 96.31 85 VAL A C 1
ATOM 623 O O . VAL A 1 85 ? 1.116 -10.227 10.127 1.00 96.31 85 VAL A O 1
ATOM 626 N N . ALA A 1 86 ? 0.480 -10.373 12.283 1.00 96.25 86 ALA A N 1
ATOM 627 C CA . ALA A 1 86 ? 0.251 -11.817 12.260 1.00 96.25 86 ALA A CA 1
ATOM 628 C C . ALA A 1 86 ? -0.758 -12.213 11.175 1.00 96.25 86 ALA A C 1
ATOM 630 O O . ALA A 1 86 ? -0.500 -13.126 10.402 1.00 96.25 86 ALA A O 1
ATOM 631 N N . LEU A 1 87 ? -1.864 -11.470 11.033 1.00 96.12 87 LEU A N 1
ATOM 632 C CA . LEU A 1 87 ? -2.818 -11.720 9.955 1.00 96.12 87 LEU A CA 1
ATOM 633 C C . LEU A 1 87 ? -2.179 -11.568 8.570 1.00 96.12 87 LEU A C 1
ATOM 635 O O . LEU A 1 87 ? -2.467 -12.365 7.686 1.00 96.12 87 LEU A O 1
ATOM 639 N N . ALA A 1 88 ? -1.349 -10.544 8.357 1.00 94.69 88 ALA A N 1
ATOM 640 C CA . ALA A 1 88 ? -0.707 -10.321 7.063 1.00 94.69 88 ALA A CA 1
ATOM 641 C C . ALA A 1 88 ? 0.293 -11.436 6.690 1.00 94.69 88 ALA A C 1
ATOM 643 O O . ALA A 1 88 ? 0.533 -11.673 5.503 1.00 94.69 88 ALA A O 1
ATOM 644 N N . GLU A 1 89 ? 0.859 -12.115 7.690 1.00 93.50 89 GLU A N 1
ATOM 645 C CA . GLU A 1 89 ? 1.741 -13.276 7.532 1.00 93.50 89 GLU A CA 1
ATOM 646 C C . GLU A 1 89 ? 0.943 -14.577 7.334 1.00 93.50 89 GLU A C 1
ATOM 648 O O . GLU A 1 89 ? 1.217 -15.321 6.390 1.00 93.50 89 GLU A O 1
ATOM 653 N N . ASP A 1 90 ? -0.078 -14.814 8.164 1.00 95.56 90 ASP A N 1
ATOM 654 C CA . ASP A 1 90 ? -0.936 -16.009 8.134 1.00 95.56 90 ASP A CA 1
ATOM 655 C C . ASP A 1 90 ? -1.840 -16.062 6.896 1.00 95.56 90 ASP A C 1
ATOM 657 O O . ASP A 1 90 ? -2.110 -17.136 6.354 1.00 95.56 90 ASP A O 1
ATOM 661 N N . LEU A 1 91 ? -2.315 -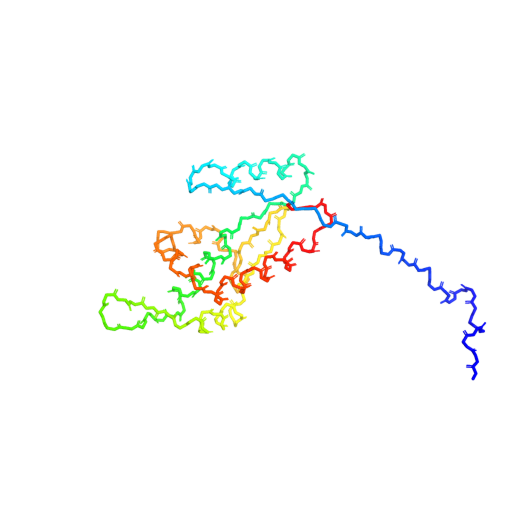14.898 6.447 1.00 94.88 91 LEU A N 1
ATOM 662 C CA . LEU A 1 91 ? -3.063 -14.696 5.213 1.00 94.88 91 LEU A CA 1
ATOM 663 C C . LEU A 1 91 ? -2.155 -13.931 4.243 1.00 94.88 91 LEU A C 1
ATOM 665 O O . LEU A 1 91 ? -2.262 -12.707 4.169 1.00 94.88 91 LEU A O 1
ATOM 669 N N . PRO A 1 92 ? -1.261 -14.612 3.498 1.00 92.62 92 PRO A N 1
ATOM 670 C CA . PRO A 1 92 ? -0.078 -13.980 2.929 1.00 92.62 92 PRO A CA 1
ATOM 671 C C . PRO A 1 92 ? -0.419 -12.757 2.081 1.00 92.62 92 PRO A C 1
ATOM 673 O O . PRO A 1 92 ? -0.995 -12.880 0.992 1.00 92.62 92 PRO A O 1
ATOM 676 N N . VAL A 1 93 ? -0.050 -11.583 2.590 1.00 96.75 93 VAL A N 1
ATOM 677 C CA . VAL A 1 93 ? -0.163 -10.303 1.895 1.00 96.75 93 VAL A CA 1
ATOM 678 C C . VAL A 1 93 ? 1.180 -9.997 1.241 1.00 96.75 93 VAL A C 1
ATOM 680 O O . VAL A 1 93 ? 2.205 -9.919 1.914 1.00 96.75 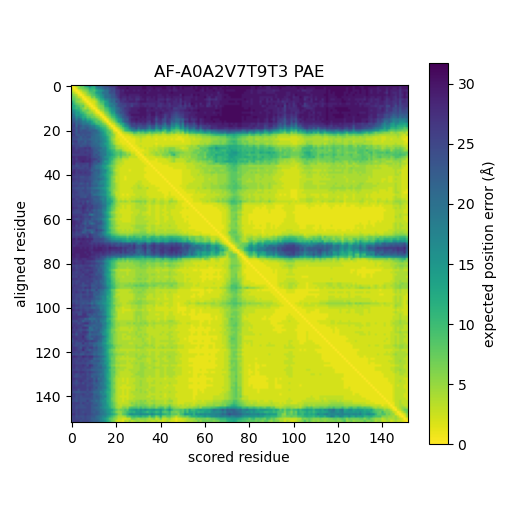93 VAL A O 1
ATOM 683 N N . ARG A 1 94 ? 1.202 -9.834 -0.083 1.00 94.81 94 ARG A N 1
ATOM 684 C CA . ARG A 1 94 ? 2.460 -9.716 -0.840 1.00 94.81 94 ARG A CA 1
ATOM 685 C C . ARG A 1 94 ? 2.344 -8.818 -2.062 1.00 94.81 94 ARG A C 1
ATOM 687 O O . ARG A 1 94 ? 1.248 -8.506 -2.524 1.00 94.81 94 ARG A O 1
ATOM 694 N N . LEU A 1 95 ? 3.499 -8.435 -2.598 1.00 94.75 95 LEU A N 1
ATOM 695 C CA . LEU A 1 95 ? 3.634 -7.830 -3.920 1.00 94.75 95 LEU A CA 1
ATOM 696 C C . LEU A 1 95 ? 4.193 -8.875 -4.886 1.00 94.75 95 LEU A C 1
ATOM 698 O O . LEU A 1 95 ? 5.282 -9.397 -4.662 1.00 94.75 95 LEU A O 1
ATOM 702 N N . VAL A 1 96 ? 3.464 -9.165 -5.960 1.00 93.31 96 VAL A N 1
ATOM 703 C CA . VAL A 1 96 ? 3.881 -10.105 -7.008 1.00 93.31 96 VAL A CA 1
ATOM 704 C C . VAL A 1 96 ? 4.170 -9.338 -8.288 1.00 93.31 96 VAL A C 1
ATOM 706 O O . VAL A 1 96 ? 3.364 -8.518 -8.719 1.00 93.31 96 VAL A O 1
ATOM 709 N N . LEU A 1 97 ? 5.327 -9.584 -8.897 1.00 92.31 97 LEU A N 1
ATOM 710 C CA . LEU A 1 97 ? 5.706 -8.942 -10.151 1.00 92.31 97 LEU A CA 1
ATOM 711 C C . LEU A 1 97 ? 4.994 -9.616 -11.335 1.00 92.31 97 LEU A C 1
ATOM 713 O O . LEU A 1 97 ? 5.207 -10.799 -11.594 1.00 92.31 97 LEU A O 1
ATOM 717 N N . VAL A 1 98 ? 4.180 -8.854 -12.066 1.00 91.31 98 VAL A N 1
ATOM 718 C CA . VAL A 1 98 ? 3.483 -9.286 -13.287 1.00 91.31 98 VAL A CA 1
ATOM 719 C C . VAL A 1 98 ? 3.648 -8.199 -14.346 1.00 91.31 98 VAL A C 1
ATOM 721 O O . VAL A 1 98 ? 3.228 -7.066 -14.120 1.00 91.31 98 V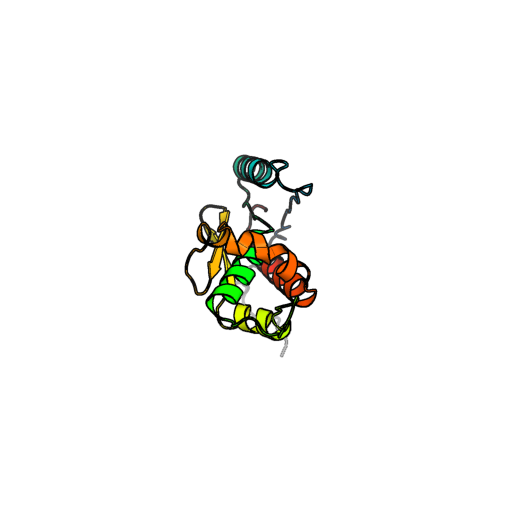AL A O 1
ATOM 724 N N . ASP A 1 99 ? 4.251 -8.532 -15.489 1.00 90.44 99 ASP A N 1
ATOM 725 C CA . ASP A 1 99 ? 4.494 -7.604 -16.608 1.00 90.44 99 ASP A CA 1
ATOM 726 C C . ASP A 1 99 ? 5.167 -6.283 -16.181 1.00 90.44 99 ASP A C 1
ATOM 728 O O . ASP A 1 99 ? 4.682 -5.193 -16.487 1.00 90.44 99 ASP A O 1
ATOM 732 N N . ASP A 1 100 ? 6.267 -6.380 -15.425 1.00 91.00 100 ASP A N 1
ATOM 733 C CA . ASP A 1 100 ? 7.003 -5.238 -14.859 1.00 91.00 100 ASP A CA 1
ATOM 734 C C . ASP A 1 100 ? 6.144 -4.346 -13.920 1.00 91.00 100 ASP A C 1
ATOM 736 O O . ASP A 1 100 ? 6.438 -3.176 -13.679 1.00 91.00 100 ASP A O 1
ATOM 740 N N . ILE A 1 101 ? 5.059 -4.875 -13.348 1.00 91.75 101 ILE A N 1
ATOM 741 C CA . ILE A 1 101 ? 4.214 -4.168 -12.374 1.00 91.75 101 ILE A CA 1
ATOM 742 C C . ILE A 1 101 ? 4.058 -5.024 -11.119 1.00 91.75 101 ILE A C 1
ATOM 744 O O . ILE A 1 101 ? 3.628 -6.174 -11.189 1.00 91.75 101 ILE A O 1
ATOM 748 N N . TYR A 1 102 ? 4.355 -4.456 -9.949 1.00 94.06 102 TYR A N 1
ATOM 749 C CA . TYR A 1 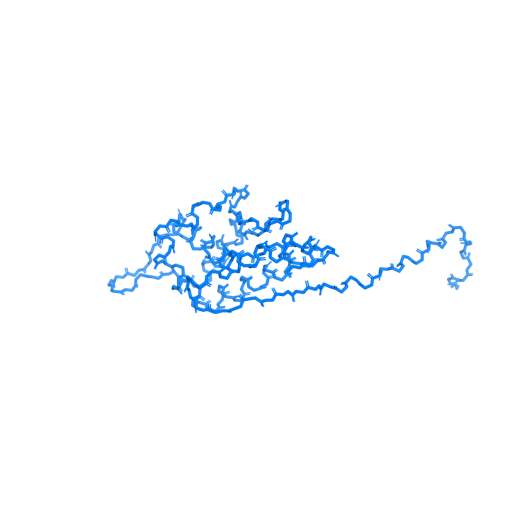102 ? 4.058 -5.117 -8.680 1.00 94.06 102 TYR A CA 1
ATOM 750 C C . TYR A 1 102 ? 2.561 -5.037 -8.374 1.00 94.06 102 TYR A C 1
ATOM 752 O O . TYR A 1 102 ? 2.003 -3.954 -8.180 1.00 94.06 102 TYR A O 1
ATOM 760 N N . ARG A 1 103 ? 1.911 -6.198 -8.312 1.00 95.00 103 ARG A N 1
ATOM 761 C CA . ARG A 1 103 ? 0.498 -6.354 -7.977 1.00 95.00 103 ARG A CA 1
ATOM 762 C C . ARG A 1 103 ? 0.325 -6.783 -6.522 1.00 95.00 103 ARG A C 1
ATOM 764 O O . ARG A 1 103 ? 1.021 -7.697 -6.080 1.00 95.00 103 ARG A O 1
ATOM 771 N N . PRO A 1 104 ? -0.585 -6.149 -5.768 1.00 96.62 104 PRO A N 1
ATOM 772 C CA . PRO A 1 104 ? -0.907 -6.585 -4.421 1.00 96.62 104 PRO A CA 1
ATOM 773 C C . PRO A 1 104 ? -1.767 -7.850 -4.467 1.00 96.62 104 PRO A C 1
ATOM 775 O O . PRO A 1 104 ? -2.808 -7.876 -5.127 1.00 96.62 104 PRO A O 1
ATOM 778 N N . GLU A 1 105 ? -1.363 -8.863 -3.712 1.00 97.50 105 GLU A N 1
ATOM 779 C CA . GLU A 1 105 ? -2.144 -10.076 -3.496 1.00 97.50 105 GLU A CA 1
ATOM 780 C C . GLU A 1 105 ? -2.429 -10.287 -2.011 1.00 97.50 105 GLU A C 1
ATOM 782 O O . GLU A 1 105 ? -1.589 -9.990 -1.158 1.00 97.50 105 GLU A O 1
ATOM 787 N N . VAL A 1 106 ? -3.602 -10.848 -1.720 1.00 97.62 106 VAL A N 1
ATOM 788 C CA . VAL A 1 106 ? -3.973 -11.372 -0.399 1.00 97.62 106 VAL A CA 1
ATOM 789 C C . VAL A 1 106 ? -4.364 -12.829 -0.591 1.00 97.62 106 VAL A C 1
ATOM 791 O O . VAL A 1 106 ? -5.257 -13.122 -1.385 1.00 97.62 106 VAL A O 1
ATOM 794 N N . ALA A 1 107 ? -3.665 -13.750 0.076 1.00 95.94 107 ALA A N 1
ATOM 795 C CA . ALA A 1 107 ? -3.878 -15.195 -0.069 1.00 95.94 107 ALA A CA 1
ATOM 796 C C . ALA A 1 107 ? -3.842 -15.694 -1.531 1.00 95.94 107 ALA A C 1
ATOM 798 O O . ALA A 1 107 ? -4.554 -16.620 -1.909 1.00 95.94 107 ALA A O 1
ATOM 799 N N . GLY A 1 108 ? -3.009 -15.064 -2.366 1.00 96.19 108 GLY A N 1
ATOM 800 C CA . GLY A 1 108 ? -2.879 -15.390 -3.790 1.00 96.19 108 GLY A CA 1
ATOM 801 C C . GLY A 1 108 ? -3.984 -14.863 -4.701 1.00 96.19 108 GLY A C 1
ATOM 802 O O . GLY A 1 108 ? -4.009 -15.214 -5.876 1.00 96.19 108 GLY A O 1
ATOM 803 N N . VAL A 1 109 ? -4.875 -14.012 -4.193 1.00 97.12 109 VAL A N 1
ATOM 804 C CA . VAL A 1 109 ? -5.872 -13.307 -5.002 1.00 97.12 109 VAL A CA 1
ATOM 805 C C . VAL A 1 109 ? -5.366 -11.900 -5.309 1.00 97.12 109 VAL A C 1
ATOM 807 O O . VAL A 1 109 ? -5.008 -11.171 -4.385 1.00 97.12 109 VAL A O 1
ATOM 810 N N . ASP A 1 110 ? -5.366 -11.501 -6.585 1.00 97.06 110 ASP A N 1
ATOM 811 C CA . ASP A 1 110 ? -5.100 -10.115 -7.004 1.00 97.06 110 ASP A CA 1
ATOM 812 C C . ASP A 1 110 ? -6.189 -9.190 -6.439 1.00 97.06 110 ASP A C 1
ATOM 814 O O . ASP A 1 110 ? -7.371 -9.299 -6.779 1.00 97.06 110 ASP A O 1
ATOM 818 N N . VAL A 1 111 ? -5.785 -8.264 -5.567 1.00 97.81 111 VAL A N 1
ATOM 819 C CA . VAL A 1 111 ? -6.693 -7.325 -4.894 1.00 97.81 111 VAL A CA 1
ATOM 820 C C . VAL A 1 111 ? -6.585 -5.895 -5.427 1.00 97.81 111 VAL A C 1
ATOM 822 O O . VAL A 1 111 ? -7.143 -4.979 -4.821 1.00 97.81 111 VAL A O 1
ATOM 825 N N . ALA A 1 112 ? -5.917 -5.663 -6.565 1.00 95.56 112 ALA A N 1
ATOM 826 C CA . ALA A 1 112 ? -5.587 -4.325 -7.070 1.00 95.56 112 ALA A CA 1
ATOM 827 C C . ALA A 1 112 ? -6.793 -3.374 -7.192 1.00 95.56 112 ALA A C 1
ATOM 829 O O . ALA A 1 112 ? -6.645 -2.162 -7.019 1.00 95.56 112 ALA A O 1
ATOM 830 N N . GLN A 1 113 ? -7.989 -3.899 -7.479 1.00 96.81 113 GLN A N 1
ATOM 831 C CA . GLN A 1 113 ? -9.223 -3.103 -7.495 1.00 96.81 113 GLN A CA 1
ATOM 832 C C . GLN A 1 113 ? -9.845 -2.950 -6.101 1.00 96.81 113 GLN A C 1
ATOM 834 O O . GLN A 1 113 ? -10.220 -1.844 -5.714 1.00 96.81 113 GLN A O 1
ATOM 839 N N . ALA A 1 114 ? -9.907 -4.027 -5.314 1.00 97.44 114 ALA A N 1
ATOM 840 C CA . ALA A 1 114 ? -10.523 -4.020 -3.985 1.00 97.44 114 ALA A CA 1
ATOM 841 C C . ALA A 1 114 ? -9.835 -3.038 -3.017 1.00 97.44 114 ALA A C 1
ATOM 843 O O . ALA A 1 114 ? -10.506 -2.342 -2.247 1.00 97.44 114 ALA A O 1
ATOM 844 N N . ILE A 1 115 ? -8.507 -2.903 -3.113 1.00 97.19 115 ILE A N 1
ATOM 845 C CA . ILE A 1 115 ? -7.709 -1.992 -2.274 1.00 97.19 115 ILE A CA 1
ATOM 846 C C . ILE A 1 115 ? -7.974 -0.494 -2.533 1.00 97.19 115 ILE A C 1
ATOM 848 O O . ILE A 1 115 ? -7.524 0.366 -1.769 1.00 97.19 115 ILE A O 1
ATOM 852 N N . ARG A 1 116 ? -8.698 -0.161 -3.612 1.00 95.19 116 ARG A N 1
ATOM 853 C CA . ARG A 1 116 ? -9.104 1.213 -3.959 1.00 95.19 116 ARG A CA 1
ATOM 854 C C . ARG A 1 116 ? -10.496 1.577 -3.446 1.00 95.19 116 ARG A C 1
ATOM 856 O O . ARG A 1 116 ? -10.919 2.715 -3.624 1.00 95.19 116 ARG A O 1
ATOM 863 N N . SER A 1 117 ? -11.199 0.635 -2.819 1.00 97.06 117 SER A N 1
ATOM 864 C CA . SER A 1 117 ? -12.525 0.879 -2.253 1.00 97.06 117 SER A CA 1
ATOM 865 C C . SER A 1 117 ? -12.509 1.965 -1.173 1.00 97.06 117 SER A C 1
ATOM 867 O O . SER A 1 117 ? -11.509 2.178 -0.481 1.00 97.06 117 SER A O 1
ATOM 869 N N . GLU A 1 118 ? -13.651 2.630 -1.004 1.00 96.62 118 GLU A N 1
ATOM 870 C CA . GLU A 1 118 ? -13.820 3.715 -0.034 1.00 96.62 118 GLU A CA 1
ATOM 871 C C . GLU A 1 118 ? -13.496 3.261 1.398 1.00 96.62 118 GLU A C 1
ATOM 873 O O . GLU A 1 118 ? -12.736 3.924 2.100 1.00 96.62 118 GLU A O 1
ATOM 878 N N . ARG A 1 119 ? -13.955 2.066 1.798 1.00 95.25 119 ARG A N 1
ATOM 879 C CA . ARG A 1 119 ? -13.673 1.499 3.130 1.00 95.25 119 ARG A CA 1
ATOM 880 C C . ARG A 1 119 ? -12.175 1.351 3.421 1.00 95.25 119 ARG A C 1
ATOM 882 O O . ARG A 1 119 ? -11.744 1.568 4.549 1.00 95.25 119 ARG A O 1
ATOM 889 N N . VAL A 1 120 ? -11.372 1.011 2.407 1.00 96.56 120 VAL A N 1
ATOM 890 C CA . VAL A 1 120 ? -9.913 0.899 2.548 1.00 96.56 120 VAL A CA 1
ATOM 891 C C . VAL A 1 120 ? -9.294 2.290 2.599 1.00 96.56 120 VAL A C 1
ATOM 893 O O . VAL A 1 120 ? -8.459 2.559 3.459 1.00 96.56 120 VAL A O 1
ATOM 896 N N . THR A 1 121 ? -9.730 3.199 1.725 1.00 95.12 121 THR A N 1
ATOM 897 C CA . THR A 1 121 ? -9.255 4.590 1.695 1.00 95.12 121 THR A CA 1
ATOM 898 C C . THR A 1 121 ? -9.481 5.311 3.026 1.00 95.12 121 THR A C 1
ATOM 900 O O . THR A 1 121 ? -8.586 6.019 3.482 1.00 95.12 121 THR A O 1
ATOM 903 N N . GLN A 1 122 ? -10.610 5.070 3.694 1.00 94.31 122 GLN A N 1
ATOM 904 C CA . GLN A 1 122 ? -10.928 5.665 4.997 1.00 94.31 122 GLN A CA 1
ATOM 905 C C . GLN A 1 122 ? -10.071 5.133 6.153 1.00 94.31 122 GLN A C 1
ATOM 907 O O . GLN A 1 122 ? -9.910 5.817 7.162 1.00 94.31 122 GLN A O 1
ATOM 912 N N . ARG A 1 123 ? -9.526 3.916 6.036 1.00 93.75 123 ARG A N 1
ATOM 913 C CA . ARG A 1 123 ? -8.844 3.224 7.144 1.00 93.75 123 ARG A CA 1
ATOM 914 C C . ARG A 1 123 ? -7.333 3.096 6.962 1.00 93.75 123 ARG A C 1
ATOM 916 O O . ARG A 1 123 ? -6.614 2.986 7.953 1.00 93.75 123 ARG A O 1
ATOM 923 N N . VAL A 1 124 ? -6.830 3.166 5.727 1.00 95.31 124 VAL A N 1
ATOM 924 C CA . VAL A 1 124 ? -5.410 2.923 5.424 1.00 95.31 124 VAL A CA 1
ATOM 925 C C . VAL A 1 124 ? -4.471 3.907 6.119 1.00 95.31 124 VAL A C 1
ATOM 927 O O . VAL A 1 124 ? -3.375 3.518 6.505 1.00 95.31 124 VAL A O 1
ATOM 930 N N . SER A 1 125 ? -4.880 5.161 6.328 1.00 94.25 125 SER A N 1
ATOM 931 C CA . SER A 1 125 ? -4.055 6.149 7.036 1.00 94.25 125 SER A CA 1
ATOM 932 C C . SER A 1 125 ? -3.808 5.748 8.492 1.00 94.25 125 SER A C 1
ATOM 934 O O . SER A 1 125 ? -2.674 5.835 8.958 1.00 94.25 125 SER A O 1
ATOM 936 N N . ALA A 1 126 ? -4.839 5.253 9.183 1.00 93.44 126 ALA A N 1
ATOM 937 C CA . ALA A 1 126 ? -4.735 4.772 10.556 1.00 93.44 126 ALA A CA 1
ATOM 938 C C . ALA A 1 126 ? -3.862 3.512 10.641 1.00 93.44 126 ALA A C 1
ATOM 940 O O . ALA A 1 126 ? -2.962 3.448 11.472 1.00 93.44 126 ALA A O 1
ATOM 941 N N . VAL A 1 127 ? -4.063 2.551 9.732 1.00 94.56 127 VAL A N 1
ATOM 942 C CA . VAL A 1 127 ? -3.260 1.317 9.675 1.00 94.56 127 VAL A CA 1
ATOM 943 C C . VAL A 1 127 ? -1.791 1.618 9.342 1.00 94.56 127 VAL A C 1
ATOM 945 O O . VAL A 1 127 ? -0.889 1.091 9.985 1.00 94.56 127 VAL A O 1
ATOM 948 N N . ALA A 1 128 ? -1.522 2.517 8.390 1.00 95.19 128 ALA A N 1
ATOM 949 C CA . ALA A 1 128 ? -0.163 2.901 7.992 1.00 95.19 128 ALA A CA 1
ATOM 950 C C . ALA A 1 128 ? 0.571 3.766 9.036 1.00 95.19 128 ALA A C 1
ATOM 952 O O . ALA A 1 128 ? 1.800 3.902 8.988 1.00 95.19 128 ALA A O 1
ATOM 953 N N . ALA A 1 129 ? -0.153 4.381 9.975 1.00 94.94 129 ALA A N 1
ATOM 954 C CA . ALA A 1 129 ? 0.440 5.113 11.091 1.00 94.94 129 ALA A CA 1
ATOM 955 C C . ALA A 1 129 ? 1.043 4.180 12.158 1.00 94.94 129 ALA A C 1
ATOM 957 O O . ALA A 1 129 ? 1.887 4.626 12.932 1.00 94.94 129 ALA A O 1
ATOM 958 N N . ILE A 1 130 ? 0.663 2.896 12.172 1.00 95.56 130 ILE A N 1
ATOM 959 C CA . ILE A 1 130 ? 1.146 1.905 13.139 1.00 95.56 130 ILE A CA 1
ATOM 960 C C . ILE A 1 130 ? 2.617 1.546 12.831 1.00 95.56 130 ILE A C 1
ATOM 962 O O . ILE A 1 130 ? 2.906 1.076 11.722 1.00 95.56 130 ILE A O 1
ATOM 966 N N . PRO A 1 131 ? 3.563 1.747 13.774 1.00 96.69 131 PRO A N 1
ATOM 967 C CA . PRO A 1 131 ? 4.991 1.503 13.546 1.00 96.69 131 PRO A CA 1
ATOM 968 C C . PRO A 1 131 ? 5.329 0.076 13.100 1.00 96.69 131 PRO A C 1
ATOM 970 O O . PRO A 1 131 ? 6.140 -0.103 12.194 1.00 96.69 131 PRO A O 1
ATOM 973 N N . GLU A 1 132 ? 4.690 -0.931 13.690 1.00 97.19 132 GLU A N 1
ATOM 974 C CA . GLU A 1 132 ? 4.912 -2.347 13.392 1.00 97.19 132 GLU A CA 1
ATOM 975 C C . GLU A 1 132 ? 4.463 -2.696 11.970 1.00 97.19 132 GLU A C 1
ATOM 977 O O . GLU A 1 132 ? 5.194 -3.356 11.234 1.00 97.19 132 GLU A O 1
ATOM 982 N N . VAL A 1 133 ? 3.310 -2.171 11.542 1.00 96.75 133 VAL A N 1
ATOM 983 C CA . VAL A 1 133 ? 2.811 -2.338 10.168 1.00 96.75 133 VAL A CA 1
ATOM 984 C C . VAL A 1 133 ? 3.757 -1.667 9.177 1.00 96.75 133 VAL A C 1
ATOM 986 O O . VAL A 1 133 ? 4.106 -2.253 8.156 1.00 96.75 133 VAL A O 1
ATOM 989 N N . ARG A 1 134 ? 4.221 -0.450 9.485 1.00 96.81 134 ARG A N 1
ATOM 990 C CA . ARG A 1 134 ? 5.192 0.273 8.654 1.00 96.81 134 ARG A CA 1
ATOM 991 C C . ARG A 1 134 ? 6.509 -0.479 8.523 1.00 96.81 134 ARG A C 1
ATOM 993 O O . ARG A 1 134 ? 7.064 -0.556 7.429 1.00 96.81 134 ARG A O 1
ATOM 1000 N N . HIS A 1 135 ? 7.007 -1.028 9.628 1.00 97.19 135 HIS A N 1
ATOM 1001 C CA . HIS A 1 135 ? 8.210 -1.846 9.623 1.00 97.19 135 HIS A CA 1
ATOM 1002 C C . HIS A 1 135 ? 8.030 -3.078 8.732 1.00 97.19 135 HIS A C 1
ATOM 1004 O O . HIS A 1 135 ? 8.833 -3.288 7.823 1.00 97.19 135 HIS A O 1
ATOM 1010 N N . TRP A 1 136 ? 6.942 -3.826 8.931 1.00 97.00 136 TRP A N 1
ATOM 1011 C CA . TRP A 1 136 ? 6.624 -5.012 8.142 1.00 97.00 136 TRP A CA 1
ATOM 1012 C C . TRP A 1 136 ? 6.497 -4.689 6.644 1.00 97.00 136 TRP A C 1
ATOM 1014 O O . TRP A 1 136 ? 7.170 -5.314 5.826 1.00 97.00 136 TRP A O 1
ATOM 1024 N N . VAL A 1 137 ? 5.747 -3.643 6.267 1.00 96.50 137 VAL A N 1
ATOM 1025 C CA . VAL A 1 137 ? 5.594 -3.227 4.859 1.00 96.50 137 VAL A CA 1
ATOM 1026 C C . VAL A 1 137 ? 6.940 -2.872 4.224 1.00 96.50 137 VAL A C 1
ATOM 1028 O O . VAL A 1 137 ? 7.204 -3.279 3.094 1.00 96.50 137 VAL A O 1
ATOM 1031 N N . ASN A 1 138 ? 7.808 -2.150 4.938 1.00 94.56 138 ASN A N 1
ATOM 1032 C CA . ASN A 1 138 ? 9.127 -1.781 4.424 1.00 94.56 138 ASN A CA 1
ATOM 1033 C C . ASN A 1 138 ? 10.013 -3.007 4.163 1.00 94.56 138 ASN A C 1
ATOM 1035 O O . ASN A 1 138 ? 10.757 -3.016 3.182 1.00 94.56 138 ASN A O 1
ATOM 1039 N N . VAL A 1 139 ? 9.945 -4.028 5.025 1.00 94.81 139 VAL A N 1
ATOM 1040 C CA . VAL A 1 139 ? 10.649 -5.301 4.813 1.00 94.81 139 VAL A CA 1
ATOM 1041 C C . VAL A 1 139 ? 10.117 -5.980 3.553 1.00 94.81 139 VAL A C 1
ATOM 1043 O O . VAL A 1 139 ? 10.890 -6.233 2.634 1.00 94.81 139 VAL A O 1
ATOM 1046 N N . GLN A 1 140 ? 8.799 -6.165 3.445 1.00 94.44 140 GLN A N 1
ATOM 1047 C CA . GLN A 1 140 ? 8.180 -6.822 2.288 1.00 94.44 140 GLN A CA 1
ATOM 1048 C C . GLN A 1 140 ? 8.454 -6.095 0.962 1.00 94.44 140 GLN A C 1
ATOM 1050 O O . GLN A 1 140 ? 8.717 -6.730 -0.056 1.00 94.44 140 GLN A O 1
ATOM 1055 N N . GLN A 1 141 ? 8.432 -4.758 0.954 1.00 92.94 141 GLN A N 1
ATOM 1056 C CA . GLN A 1 141 ? 8.756 -3.968 -0.238 1.00 92.94 141 GLN A CA 1
ATOM 1057 C C . GLN A 1 141 ? 10.210 -4.149 -0.668 1.00 92.94 141 GLN A C 1
ATOM 1059 O O . GLN A 1 141 ? 10.470 -4.292 -1.859 1.00 92.94 141 GLN A O 1
ATOM 1064 N N . ARG A 1 142 ? 11.155 -4.162 0.281 1.00 90.38 142 ARG A N 1
ATOM 1065 C CA . ARG A 1 142 ? 12.576 -4.395 -0.013 1.00 90.38 142 ARG A CA 1
ATOM 1066 C C . ARG A 1 142 ? 12.800 -5.788 -0.589 1.00 90.38 142 ARG A C 1
ATOM 1068 O O . ARG A 1 142 ? 13.445 -5.902 -1.625 1.00 90.38 142 ARG A O 1
ATOM 1075 N N . GLU A 1 143 ? 12.220 -6.810 0.030 1.00 89.38 143 GLU A N 1
ATOM 1076 C CA . GLU A 1 143 ? 12.303 -8.188 -0.467 1.00 89.38 143 GLU A CA 1
ATOM 1077 C C . GLU A 1 143 ? 11.717 -8.317 -1.879 1.00 89.38 143 GLU A C 1
ATOM 1079 O O . GLU A 1 143 ? 12.341 -8.913 -2.757 1.00 89.38 143 GLU A O 1
ATOM 1084 N N . ALA A 1 144 ? 10.571 -7.679 -2.144 1.00 86.62 144 ALA A N 1
ATOM 1085 C CA . ALA A 1 144 ? 9.955 -7.692 -3.467 1.00 86.62 144 ALA A CA 1
ATOM 1086 C C . ALA A 1 144 ? 10.889 -7.107 -4.542 1.00 86.62 144 ALA A C 1
ATOM 1088 O O . ALA A 1 144 ? 11.091 -7.737 -5.580 1.00 86.62 144 ALA A O 1
ATOM 1089 N N . VAL A 1 145 ? 11.508 -5.945 -4.294 1.00 86.62 145 VAL A N 1
ATOM 1090 C CA . VAL A 1 145 ? 12.330 -5.256 -5.309 1.00 86.62 145 VAL A CA 1
ATOM 1091 C C . VAL A 1 145 ? 13.688 -5.900 -5.567 1.00 86.62 145 VAL A C 1
ATOM 1093 O O . VAL A 1 145 ? 14.212 -5.771 -6.674 1.00 86.62 145 VAL A O 1
ATOM 1096 N N . LEU A 1 146 ? 14.245 -6.634 -4.597 1.00 79.50 146 LEU A N 1
ATOM 1097 C CA . LEU A 1 146 ? 15.507 -7.368 -4.766 1.00 79.50 146 LEU A CA 1
ATOM 1098 C C . LEU A 1 146 ? 15.425 -8.452 -5.855 1.00 79.50 146 LEU A C 1
ATOM 1100 O O . LEU A 1 146 ? 16.453 -8.879 -6.377 1.00 79.50 146 LEU A O 1
ATOM 1104 N N . SER A 1 147 ? 14.215 -8.866 -6.236 1.00 67.12 147 SER A N 1
ATOM 1105 C CA . SER A 1 147 ? 13.985 -9.912 -7.234 1.00 67.12 147 SER A CA 1
ATOM 1106 C C . SER A 1 147 ? 14.120 -9.455 -8.697 1.00 67.12 147 SER A C 1
ATOM 1108 O O . SER A 1 147 ? 14.107 -10.301 -9.595 1.00 67.12 147 SER A O 1
ATOM 1110 N N . HIS A 1 148 ? 14.284 -8.150 -8.976 1.00 73.56 148 HIS A N 1
ATOM 1111 C CA . HIS A 1 148 ? 14.239 -7.638 -10.349 1.00 73.56 148 HIS A CA 1
ATOM 1112 C C . HIS A 1 148 ? 15.605 -7.208 -10.924 1.00 73.56 148 HIS A C 1
ATOM 1114 O O . HIS A 1 148 ? 16.230 -6.274 -10.420 1.00 73.56 148 HIS A O 1
ATOM 1120 N N . PRO A 1 149 ? 16.043 -7.778 -12.069 1.00 67.81 149 PRO A N 1
ATOM 1121 C CA . PRO A 1 149 ? 17.374 -7.504 -12.627 1.00 67.81 149 PRO A CA 1
ATOM 1122 C C . PRO A 1 149 ? 17.584 -6.130 -13.296 1.00 67.81 149 PRO A C 1
ATOM 1124 O O . PRO A 1 149 ? 18.726 -5.813 -13.624 1.00 67.81 149 PRO A O 1
ATOM 1127 N N . ARG A 1 150 ? 16.535 -5.332 -13.571 1.00 80.56 150 ARG A N 1
ATOM 1128 C CA . ARG A 1 150 ? 16.644 -4.118 -14.420 1.00 80.56 150 ARG A CA 1
ATOM 1129 C C . ARG A 1 150 ? 16.522 -2.791 -13.661 1.00 80.56 150 ARG A C 1
ATOM 1131 O O . ARG A 1 150 ? 17.150 -1.819 -14.078 1.00 80.56 150 ARG A O 1
ATOM 1138 N N . GLY A 1 151 ? 15.779 -2.771 -12.556 1.00 86.31 151 GLY A N 1
ATOM 1139 C CA . GLY A 1 151 ? 15.509 -1.591 -11.730 1.00 86.31 151 GLY A CA 1
ATOM 1140 C C . GLY A 1 151 ? 14.032 -1.486 -11.342 1.00 86.31 151 GLY A C 1
ATOM 1141 O O . GLY A 1 151 ? 13.191 -2.182 -11.921 1.00 86.31 151 GLY A O 1
ATOM 1142 N N . VAL A 1 152 ? 13.742 -0.636 -10.353 1.00 88.88 152 VAL A N 1
ATOM 1143 C CA . VAL A 1 152 ? 12.395 -0.342 -9.823 1.00 88.88 152 VAL A CA 1
ATOM 1144 C C . VAL A 1 152 ? 12.193 1.163 -9.656 1.00 88.88 152 VAL A C 1
ATOM 1146 O O . VAL A 1 152 ? 13.165 1.854 -9.275 1.00 88.88 152 VAL A O 1
#

Secondary structure (DSSP, 8-state):
--TT---GGG-------------------STTSSHHHHHHHHHHHHT--B--TTHHHHHHHHHHHHH---B-SSS--B--HHHHHHHHHHTTEEEEEETTEEEEEETTEE-TTGGGSHHHHHHHHHHHHSHHHHHHHHHHHHHHHHT-SS--

Foldseek 3Di:
DDPPPDDPVPPDPPPPPPPLPAAEDDDDDDPPPCRQVVQVVVCVVQVAARDDLLQLLLQLLLQCVVPPDFDDDDDDTDDDLVVSLVSCVVQPWAFDQDSSYTFTDTNNDGCNPVSPDPSSVVCSVVSCVDPSSVVSSVVRVVVNSVPDRRYD

Sequence (152 aa):
MRCDQLSPVLRRPATHAGNVTLRVIAIDGPAASGKSSTAGLVARRLGWAHLDSGALYRAVTLAVLDNLREQGAGSGTSWPPQQIVALAEDLPVRLVLVDDIYRPEVAGVDVAQAIRSERVTQRVSAVAAIPEVRHWVNVQQREAVLSHPRGV